Protein AF-A0A2M7Z530-F1 (afdb_monomer_lite)

Radius of gyration: 13.04 Å; chains: 1; bounding box: 26×34×31 Å

Secondary structure (DSSP, 8-state):
-HHHHHHHHHHHHHHHHTT-EEE-----TTS--SBTTTBSEEEEETTEEEEEEEE-GGGHHHHHHHHHHHHHHHT----EEEEE-

Structure (mmCIF, N/CA/C/O backbone):
data_AF-A0A2M7Z530-F1
#
_entry.id   AF-A0A2M7Z530-F1
#
loop_
_atom_site.group_PDB
_atom_site.id
_atom_site.type_symbol
_atom_site.label_atom_id
_atom_site.label_alt_id
_atom_site.label_comp_id
_atom_site.label_asym_id
_atom_site.label_entity_id
_atom_site.label_seq_id
_atom_site.pdbx_PDB_ins_code
_atom_site.Cartn_x
_atom_site.Cartn_y
_atom_site.Cartn_z
_atom_site.occupancy
_atom_site.B_iso_or_equiv
_atom_site.auth_seq_id
_atom_site.auth_comp_id
_atom_site.auth_asym_id
_atom_site.auth_atom_id
_atom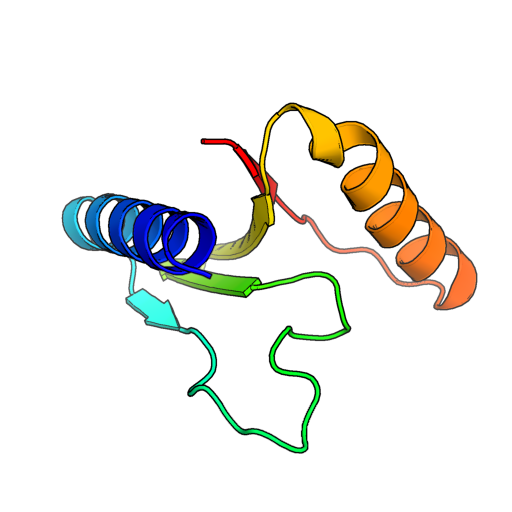_site.pdbx_PDB_model_num
ATOM 1 N N . MET A 1 1 ? 1.658 -14.348 -8.507 1.00 48.28 1 MET A N 1
ATOM 2 C CA . MET A 1 1 ? 0.296 -14.456 -7.934 1.00 48.28 1 MET A CA 1
ATOM 3 C C . MET A 1 1 ? 0.287 -14.855 -6.459 1.00 48.28 1 MET A C 1
ATOM 5 O O . MET A 1 1 ? -0.339 -14.135 -5.699 1.00 48.28 1 MET A O 1
ATOM 9 N N . ALA A 1 2 ? 0.981 -15.918 -6.024 1.00 59.56 2 ALA A N 1
ATOM 10 C CA . ALA A 1 2 ? 1.027 -16.298 -4.601 1.00 59.56 2 ALA A CA 1
ATOM 11 C C . ALA A 1 2 ? 1.715 -15.243 -3.706 1.00 59.56 2 ALA A C 1
ATOM 13 O O . ALA A 1 2 ? 1.135 -14.814 -2.715 1.00 59.56 2 ALA A O 1
ATOM 14 N N . LYS A 1 3 ? 2.888 -14.737 -4.125 1.00 65.81 3 LYS A N 1
ATOM 15 C CA . LYS A 1 3 ? 3.677 -13.754 -3.354 1.00 65.81 3 LYS A CA 1
ATOM 16 C C . LYS A 1 3 ? 2.915 -12.463 -3.035 1.00 65.81 3 LYS A C 1
ATOM 18 O O . LYS A 1 3 ? 2.921 -12.019 -1.901 1.00 65.81 3 LYS A O 1
ATOM 23 N N . GLU A 1 4 ? 2.204 -11.893 -4.005 1.00 69.62 4 GLU A N 1
ATOM 24 C CA . GLU A 1 4 ? 1.473 -10.630 -3.812 1.00 69.62 4 GLU A CA 1
ATOM 25 C C . GLU A 1 4 ? 0.287 -10.773 -2.842 1.00 69.62 4 GLU A C 1
ATOM 27 O O . GLU A 1 4 ? 0.032 -9.891 -2.023 1.00 69.62 4 GLU A O 1
ATOM 32 N N . ILE A 1 5 ? -0.419 -11.910 -2.897 1.00 77.88 5 ILE A N 1
ATOM 33 C CA . ILE A 1 5 ? -1.498 -12.233 -1.952 1.00 77.88 5 ILE A CA 1
ATOM 34 C C . ILE A 1 5 ? -0.925 -12.369 -0.540 1.00 77.88 5 ILE A C 1
ATOM 36 O O . ILE A 1 5 ? -1.508 -11.866 0.419 1.00 77.88 5 ILE A O 1
ATOM 40 N N . GLU A 1 6 ? 0.225 -13.025 -0.419 1.00 84.69 6 GLU A N 1
ATOM 41 C CA . GLU A 1 6 ? 0.892 -13.252 0.856 1.00 84.69 6 GLU A CA 1
ATOM 42 C C . GLU A 1 6 ? 1.409 -11.946 1.475 1.00 84.69 6 GLU A C 1
ATOM 44 O O . GLU A 1 6 ? 1.152 -11.678 2.648 1.00 84.69 6 GLU A O 1
ATOM 49 N N . THR A 1 7 ? 2.049 -11.086 0.676 1.00 87.88 7 THR A N 1
ATOM 50 C CA . THR A 1 7 ? 2.485 -9.743 1.084 1.00 87.88 7 THR A CA 1
ATOM 51 C C . THR A 1 7 ? 1.309 -8.902 1.574 1.00 87.88 7 THR A C 1
ATOM 53 O O . THR A 1 7 ? 1.379 -8.291 2.639 1.00 87.88 7 THR A O 1
ATOM 56 N N . ARG A 1 8 ? 0.185 -8.915 0.847 1.00 89.69 8 ARG A N 1
ATOM 57 C CA . ARG A 1 8 ? -1.027 -8.195 1.257 1.00 89.69 8 ARG A CA 1
ATOM 58 C C . ARG A 1 8 ? -1.590 -8.724 2.571 1.00 89.69 8 ARG A C 1
ATOM 60 O O . ARG A 1 8 ? -1.946 -7.931 3.437 1.00 89.69 8 ARG A O 1
ATOM 67 N N . LYS A 1 9 ? -1.640 -10.049 2.739 1.00 91.50 9 LYS A N 1
ATOM 68 C CA . LYS A 1 9 ? -2.096 -10.680 3.983 1.00 91.50 9 LYS A CA 1
ATOM 69 C C . LYS A 1 9 ? -1.233 -10.243 5.172 1.00 91.50 9 LYS A C 1
ATOM 71 O O . LYS A 1 9 ? -1.795 -9.850 6.189 1.00 91.50 9 LYS A O 1
ATOM 76 N N . LYS A 1 10 ? 0.098 -10.243 5.022 1.00 93.00 10 LYS A N 1
ATOM 77 C CA . LYS A 1 10 ? 1.045 -9.782 6.055 1.00 93.00 10 LYS A CA 1
ATOM 78 C C . LYS A 1 10 ? 0.814 -8.313 6.418 1.00 93.00 10 LYS A C 1
ATOM 80 O O . LYS A 1 10 ? 0.668 -7.998 7.595 1.00 93.00 10 LYS A O 1
ATOM 85 N N . ALA A 1 11 ? 0.680 -7.440 5.418 1.00 94.81 11 ALA A N 1
ATOM 86 C CA . ALA A 1 11 ? 0.417 -6.019 5.639 1.00 94.81 11 ALA A CA 1
ATOM 87 C C . ALA A 1 11 ? -0.890 -5.765 6.395 1.00 94.81 11 ALA A C 1
ATOM 89 O O . ALA A 1 11 ? -0.912 -4.996 7.355 1.00 94.81 11 ALA A O 1
ATOM 90 N N . ILE A 1 12 ? -1.974 -6.437 5.993 1.00 94.56 12 ILE A N 1
ATOM 91 C CA . ILE A 1 12 ? -3.270 -6.323 6.668 1.00 94.56 12 ILE A CA 1
ATOM 92 C C . ILE A 1 12 ? -3.150 -6.806 8.114 1.00 94.56 12 ILE A C 1
ATOM 94 O O . ILE A 1 12 ? -3.576 -6.094 9.016 1.00 94.56 12 ILE A O 1
ATOM 98 N N . GLN A 1 13 ? -2.534 -7.968 8.350 1.00 95.94 13 GLN A N 1
ATOM 99 C CA . GLN A 1 13 ? -2.351 -8.506 9.700 1.00 95.94 13 GLN A CA 1
ATOM 100 C C . GLN A 1 13 ? -1.563 -7.550 10.602 1.00 95.94 13 GLN A C 1
ATOM 102 O O . GLN A 1 13 ? -1.969 -7.317 11.739 1.00 95.94 13 GLN A O 1
ATOM 107 N N . GLU A 1 14 ? -0.481 -6.956 10.097 1.00 96.62 14 GLU A N 1
ATOM 108 C CA . GLU A 1 14 ? 0.318 -5.987 10.848 1.00 96.62 14 GLU A CA 1
ATOM 109 C C . GLU A 1 14 ? -0.448 -4.690 11.152 1.00 96.62 14 GLU A C 1
ATOM 111 O O . GLU A 1 14 ? -0.359 -4.141 12.251 1.00 96.62 14 GLU A O 1
ATOM 116 N N . LEU A 1 15 ? -1.215 -4.175 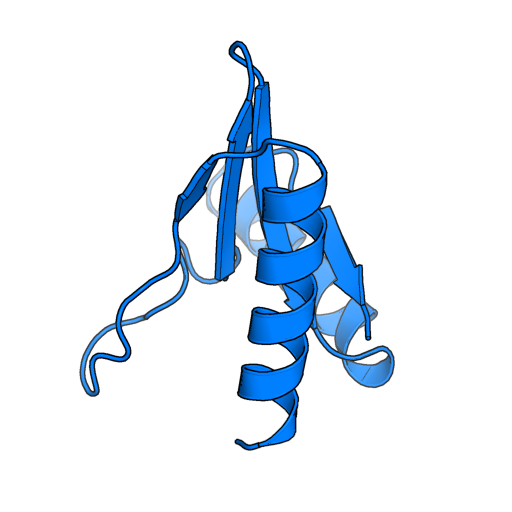10.194 1.00 97.12 15 LEU A N 1
ATOM 117 C CA . LEU A 1 15 ? -2.012 -2.967 10.399 1.00 97.12 15 LEU A CA 1
ATOM 118 C C . LEU A 1 15 ? -3.158 -3.222 11.382 1.00 97.12 15 LEU A C 1
ATOM 120 O O . LEU A 1 15 ? -3.362 -2.436 12.311 1.00 97.12 15 LEU A O 1
ATOM 124 N N . THR A 1 16 ? -3.865 -4.338 11.222 1.00 95.94 16 THR A N 1
ATOM 125 C CA . THR A 1 16 ? -4.972 -4.729 12.095 1.00 95.94 16 THR A CA 1
ATOM 126 C C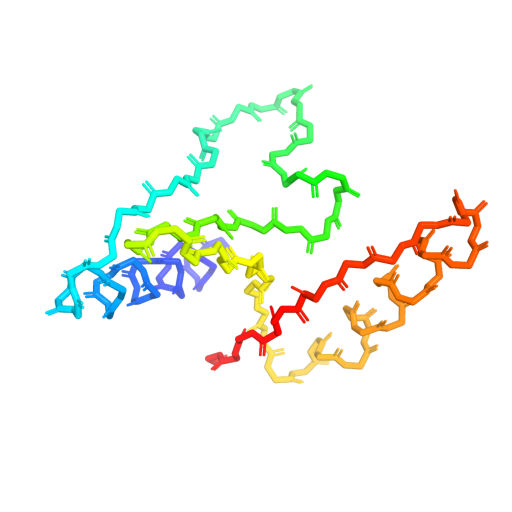 . THR A 1 16 ? -4.495 -4.995 13.521 1.00 95.94 16 THR A C 1
ATOM 128 O O . THR A 1 16 ? -5.119 -4.488 14.451 1.00 95.94 16 THR A O 1
ATOM 131 N N . SER A 1 17 ? -3.364 -5.684 13.724 1.00 97.25 17 SER A N 1
ATOM 132 C CA . SER A 1 17 ? -2.814 -5.920 15.072 1.00 97.25 17 SER A CA 1
ATOM 133 C C . SER A 1 17 ? -2.437 -4.622 15.792 1.00 97.25 17 SER A C 1
ATOM 135 O O . SER A 1 17 ? -2.521 -4.527 17.014 1.00 97.25 17 SER A O 1
ATOM 137 N N . ARG A 1 18 ? -2.097 -3.574 15.034 1.00 97.00 18 ARG A N 1
ATOM 138 C CA . ARG A 1 18 ? -1.823 -2.225 15.546 1.00 97.00 18 ARG A CA 1
ATOM 139 C C . ARG A 1 18 ? -3.077 -1.343 15.633 1.00 97.00 18 ARG A C 1
ATOM 141 O O . ARG A 1 18 ? -2.950 -0.146 15.910 1.00 97.00 18 ARG A O 1
ATOM 148 N N . GLY A 1 19 ? -4.274 -1.883 15.404 1.00 97.44 19 GLY A N 1
ATOM 149 C CA . GLY A 1 19 ? -5.552 -1.176 15.531 1.00 97.44 19 GLY A CA 1
ATOM 150 C C . GLY A 1 19 ? -5.844 -0.183 14.403 1.00 97.44 19 GLY A C 1
ATOM 151 O O . GLY A 1 19 ? -6.451 0.859 14.654 1.00 97.44 19 GLY A O 1
ATOM 152 N N . TRP A 1 20 ? -5.359 -0.450 13.190 1.00 98.25 20 TRP A N 1
ATOM 153 C CA . TRP A 1 20 ? -5.752 0.290 11.990 1.00 98.25 20 TRP A CA 1
ATOM 154 C C . TRP A 1 20 ? -6.949 -0.380 11.312 1.00 98.25 20 TRP A C 1
ATOM 156 O O . TRP A 1 20 ? -6.972 -1.599 11.137 1.00 98.25 20 TRP A O 1
ATOM 166 N N . LEU A 1 21 ? -7.910 0.430 10.868 1.00 97.25 21 LEU A N 1
ATOM 167 C CA . LEU A 1 21 ? -8.953 0.001 9.940 1.00 97.25 21 LEU A CA 1
ATOM 168 C C . LEU A 1 21 ? -8.358 -0.039 8.531 1.00 97.25 21 LEU A C 1
ATOM 170 O O . LEU A 1 21 ? -7.810 0.965 8.083 1.00 97.25 21 LEU A O 1
ATOM 174 N N . THR A 1 22 ? -8.452 -1.169 7.835 1.00 96.38 22 THR A N 1
ATOM 175 C CA . THR A 1 22 ? -7.849 -1.343 6.507 1.00 96.38 22 THR A CA 1
ATOM 176 C C . THR A 1 22 ? -8.904 -1.436 5.411 1.00 96.38 22 THR A C 1
ATOM 178 O O . THR A 1 22 ? -9.965 -2.026 5.600 1.00 96.38 22 THR A O 1
ATOM 181 N N . TRP A 1 23 ? -8.602 -0.865 4.245 1.00 94.56 23 TRP A N 1
ATOM 182 C CA . TRP A 1 23 ? -9.390 -1.029 3.025 1.00 94.56 23 TRP A CA 1
ATOM 183 C C . TRP A 1 23 ? -8.481 -1.472 1.887 1.00 94.56 23 TRP A C 1
ATOM 185 O O . TRP A 1 23 ? -7.434 -0.869 1.657 1.00 94.56 23 TRP A O 1
ATOM 195 N N . TYR A 1 24 ? -8.896 -2.504 1.162 1.00 91.06 24 TYR A N 1
ATOM 196 C CA . TYR A 1 24 ? -8.225 -3.012 -0.029 1.00 91.06 24 TYR A CA 1
ATOM 197 C C . TYR A 1 24 ? -9.275 -3.441 -1.060 1.00 91.06 24 TYR A C 1
ATOM 199 O O . TYR A 1 24 ? -10.371 -3.867 -0.688 1.00 91.06 24 TYR A O 1
ATOM 207 N N . PRO A 1 25 ? -8.958 -3.360 -2.359 1.00 86.62 25 PRO A N 1
ATOM 208 C CA . PRO A 1 25 ? -9.883 -3.726 -3.423 1.00 86.62 25 PRO A CA 1
ATOM 209 C C . PRO A 1 25 ? -10.222 -5.223 -3.402 1.00 86.62 25 PRO A C 1
ATOM 211 O O . PRO A 1 25 ? -9.345 -6.084 -3.245 1.00 86.62 25 PRO A O 1
ATOM 214 N N . ALA A 1 26 ? -11.490 -5.546 -3.662 1.00 80.56 26 ALA A N 1
ATOM 215 C CA . ALA A 1 26 ? -11.866 -6.890 -4.088 1.00 80.56 26 ALA A CA 1
ATOM 216 C C . ALA A 1 26 ? -11.225 -7.178 -5.456 1.00 80.56 26 ALA A C 1
ATOM 218 O O . ALA A 1 26 ? -11.147 -6.292 -6.304 1.00 80.56 26 ALA A O 1
ATOM 219 N N . LYS A 1 27 ? -10.751 -8.408 -5.693 1.00 69.56 27 LYS A N 1
ATOM 220 C CA . LYS A 1 27 ? -10.180 -8.779 -6.997 1.00 69.56 27 LYS A CA 1
ATOM 221 C C . LYS A 1 27 ? -11.281 -8.786 -8.057 1.00 69.56 27 LYS A C 1
ATOM 223 O O . LYS A 1 27 ? -12.008 -9.768 -8.171 1.00 69.56 27 LYS A O 1
ATOM 228 N N . VAL A 1 28 ? -11.370 -7.729 -8.859 1.00 69.19 28 VAL A N 1
ATOM 229 C CA . VAL A 1 28 ? -12.271 -7.673 -10.015 1.00 69.19 28 VAL A CA 1
ATOM 230 C C . VAL A 1 28 ? -11.439 -7.799 -11.290 1.00 69.19 28 VAL A C 1
ATOM 232 O O . VAL A 1 28 ? -10.430 -7.118 -11.463 1.00 69.19 28 VAL A O 1
ATOM 235 N N . ARG A 1 29 ? -11.838 -8.709 -12.189 1.00 57.47 29 ARG A N 1
ATOM 236 C CA . ARG A 1 29 ? -11.058 -9.091 -13.386 1.00 57.47 29 ARG A CA 1
ATOM 237 C C . ARG A 1 29 ? -10.932 -7.986 -14.448 1.00 57.47 29 ARG A C 1
ATOM 239 O O . ARG A 1 29 ? -10.026 -8.062 -15.265 1.00 57.47 29 ARG A O 1
ATOM 246 N N . PHE A 1 30 ? -11.808 -6.979 -14.431 1.00 61.16 30 PHE A N 1
ATOM 247 C CA . PHE A 1 30 ? -11.961 -5.993 -15.517 1.00 61.16 30 PHE A CA 1
ATOM 248 C C . PHE A 1 30 ? -11.781 -4.534 -15.082 1.00 61.16 30 PHE A C 1
ATOM 250 O O . PHE A 1 30 ? -12.113 -3.619 -15.832 1.00 61.16 30 PHE A O 1
ATOM 257 N N . LYS A 1 31 ? -11.286 -4.291 -13.865 1.00 60.97 31 LYS A N 1
ATOM 258 C CA . LYS A 1 31 ? -11.013 -2.938 -13.374 1.00 60.97 31 LYS A CA 1
ATOM 259 C C . LYS A 1 31 ? -9.626 -2.859 -12.766 1.00 60.97 31 LYS A C 1
ATOM 261 O O . LYS A 1 31 ? -9.097 -3.836 -12.238 1.00 60.97 31 LYS A O 1
ATOM 266 N N . GLN A 1 32 ? -9.054 -1.666 -12.859 1.00 68.19 32 GLN A N 1
ATOM 267 C CA . GLN A 1 32 ? -7.854 -1.317 -12.129 1.00 68.19 32 GLN A CA 1
ATOM 268 C C . GLN A 1 32 ? -8.147 -1.467 -10.632 1.00 68.19 32 GLN A C 1
ATOM 270 O O . GLN A 1 32 ? -9.048 -0.816 -10.107 1.00 68.19 32 GLN A O 1
ATOM 275 N N . ASN A 1 33 ? -7.460 -2.411 -9.988 1.00 77.38 33 ASN A N 1
ATOM 276 C CA . ASN A 1 33 ? -7.742 -2.762 -8.600 1.00 77.38 33 ASN A CA 1
ATOM 277 C C . ASN A 1 33 ? -7.063 -1.775 -7.633 1.00 77.38 33 ASN A C 1
ATOM 279 O O . ASN A 1 33 ? -7.580 -1.550 -6.550 1.00 77.38 33 ASN A O 1
ATOM 283 N N . ASP A 1 34 ? -5.954 -1.142 -8.016 1.00 80.06 34 ASP A N 1
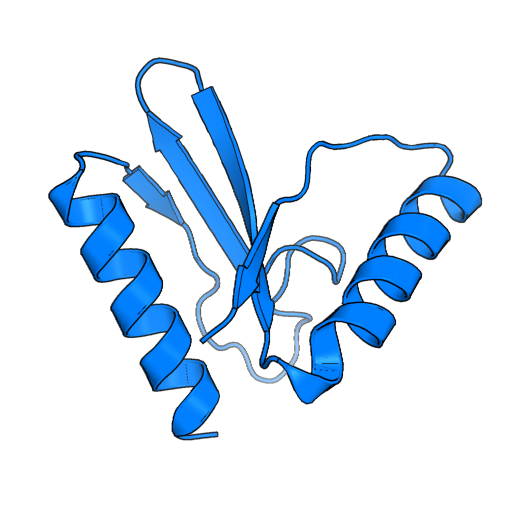ATOM 284 C CA . ASP A 1 34 ? -5.241 -0.161 -7.195 1.00 80.06 34 ASP A CA 1
ATOM 285 C C . ASP A 1 34 ? -5.813 1.263 -7.347 1.00 80.06 34 ASP A C 1
ATOM 287 O O . ASP A 1 34 ? -6.160 1.721 -8.440 1.00 80.06 34 ASP A O 1
ATOM 291 N N . ILE A 1 35 ? -5.895 2.009 -6.241 1.00 90.25 35 ILE A N 1
ATOM 292 C CA . ILE A 1 35 ? -6.355 3.402 -6.269 1.00 90.25 35 ILE A CA 1
ATOM 293 C C . ILE A 1 35 ? -5.317 4.233 -7.038 1.00 90.25 35 ILE A C 1
ATOM 295 O O . ILE A 1 35 ? -4.131 4.263 -6.698 1.00 90.25 35 ILE A O 1
ATOM 299 N N . PHE A 1 36 ? -5.773 4.896 -8.106 1.00 91.62 36 PHE A N 1
ATOM 300 C CA . PHE A 1 36 ? -4.963 5.708 -9.028 1.00 91.62 36 PHE A CA 1
ATOM 301 C C . PHE A 1 36 ? -3.766 4.988 -9.668 1.00 91.62 36 PHE A C 1
ATOM 303 O O . PHE A 1 36 ? -2.894 5.638 -10.248 1.00 91.62 36 PHE A O 1
ATOM 310 N N . GLY A 1 37 ? -3.691 3.659 -9.578 1.00 89.81 37 GLY A N 1
ATOM 311 C CA . GLY A 1 37 ? -2.519 2.930 -10.045 1.00 89.81 37 GLY A CA 1
ATOM 312 C C . GLY A 1 37 ? -1.318 2.940 -9.112 1.00 89.81 37 GLY A C 1
ATOM 313 O O . GLY A 1 37 ? -0.238 2.573 -9.566 1.00 89.81 37 GLY A O 1
ATOM 314 N N . ILE A 1 38 ? -1.430 3.445 -7.885 1.00 94.06 38 ILE A N 1
ATOM 315 C CA . ILE A 1 38 ? -0.257 3.680 -7.025 1.00 94.06 38 ILE A CA 1
ATOM 316 C C . ILE A 1 38 ? -0.503 3.405 -5.535 1.00 94.06 38 ILE A C 1
ATOM 318 O O . ILE A 1 38 ? 0.343 3.736 -4.704 1.00 94.06 38 ILE A O 1
ATOM 322 N N . ILE A 1 39 ? -1.677 2.879 -5.184 1.00 95.31 39 ILE A N 1
ATOM 323 C CA . ILE A 1 39 ? -2.076 2.590 -3.806 1.00 95.31 39 ILE A CA 1
ATOM 324 C C . ILE A 1 39 ? -2.844 1.269 -3.804 1.00 95.31 39 ILE A C 1
ATOM 326 O O . ILE A 1 39 ? -3.950 1.180 -4.339 1.00 95.31 39 ILE A O 1
ATOM 330 N N . ASP A 1 40 ? -2.278 0.258 -3.156 1.00 93.31 40 ASP A N 1
ATOM 331 C CA . ASP A 1 40 ? -2.897 -1.064 -3.031 1.00 93.31 40 ASP A CA 1
ATOM 332 C C . ASP A 1 40 ? -3.806 -1.168 -1.801 1.00 93.31 40 ASP A C 1
ATOM 334 O O . ASP A 1 40 ? -4.733 -1.979 -1.773 1.00 93.31 40 ASP A O 1
ATOM 338 N N . LEU A 1 41 ? -3.504 -0.390 -0.757 1.00 94.25 41 LEU A N 1
ATOM 339 C CA . LEU A 1 41 ? -4.108 -0.506 0.566 1.00 94.25 41 LEU A CA 1
ATOM 340 C C . LEU A 1 41 ? -4.229 0.875 1.219 1.00 94.25 41 LEU A C 1
ATOM 342 O O . LEU A 1 41 ? -3.288 1.671 1.212 1.00 94.25 41 LEU A O 1
ATOM 346 N N . LEU A 1 42 ? -5.378 1.137 1.835 1.00 96.81 42 LEU A N 1
ATOM 347 C CA . LEU A 1 42 ? -5.576 2.263 2.743 1.00 96.81 42 LEU A CA 1
ATOM 348 C C . LEU A 1 42 ? -5.621 1.764 4.184 1.00 96.81 42 LEU A C 1
ATOM 350 O O . LEU A 1 42 ? -6.161 0.689 4.457 1.00 96.81 42 LEU A O 1
ATOM 354 N N . ALA A 1 43 ? -5.102 2.566 5.109 1.00 97.88 43 ALA A N 1
ATOM 355 C CA . ALA A 1 43 ? -5.229 2.311 6.538 1.00 97.88 43 ALA A CA 1
ATOM 356 C C . ALA A 1 43 ? -5.617 3.587 7.296 1.00 97.88 43 ALA A C 1
ATOM 358 O O . ALA A 1 43 ? -4.916 4.593 7.213 1.00 97.88 43 ALA A O 1
ATOM 359 N N . LEU A 1 44 ? -6.698 3.533 8.073 1.00 97.88 44 LEU A N 1
ATOM 360 C CA . LEU A 1 44 ? -7.239 4.648 8.849 1.00 97.88 44 LEU A CA 1
ATOM 361 C C . LEU A 1 44 ? -7.127 4.372 10.354 1.00 97.88 44 LEU A C 1
ATOM 363 O O . LEU A 1 44 ? -7.518 3.307 10.833 1.00 97.88 44 LEU A O 1
ATOM 367 N N . LYS A 1 45 ? -6.627 5.346 11.120 1.00 97.69 45 LYS A N 1
ATOM 368 C CA . LYS A 1 45 ? -6.620 5.301 12.591 1.00 97.69 45 LYS A CA 1
ATOM 369 C C . LYS A 1 45 ? -6.644 6.705 13.182 1.00 97.69 45 LYS A C 1
ATOM 371 O O . LYS A 1 45 ? -5.728 7.486 12.943 1.00 97.69 45 LYS A O 1
ATOM 376 N N . ARG A 1 46 ? -7.658 7.010 14.005 1.00 95.00 46 ARG A N 1
ATOM 377 C CA . ARG A 1 46 ? -7.773 8.273 14.773 1.00 95.00 46 ARG A CA 1
ATOM 378 C C . ARG A 1 46 ? -7.493 9.532 13.921 1.00 95.00 46 ARG A C 1
ATOM 380 O O . ARG A 1 46 ? -6.690 10.374 14.305 1.00 95.00 46 ARG A O 1
ATOM 387 N N . GLY A 1 47 ? -8.087 9.610 12.727 1.00 93.75 47 GLY A N 1
ATOM 388 C CA . GLY A 1 47 ? -7.918 10.737 11.795 1.00 93.75 47 GLY A CA 1
ATOM 389 C C . GLY A 1 47 ? -6.649 10.707 10.931 1.00 93.75 47 GLY A C 1
ATOM 390 O O . GLY A 1 47 ? -6.489 11.555 10.060 1.00 93.75 47 GLY A O 1
ATOM 391 N N . LYS A 1 48 ? -5.755 9.727 11.116 1.00 96.31 48 LYS A N 1
ATOM 392 C CA . LYS A 1 48 ? -4.587 9.518 10.249 1.00 96.31 48 LYS A CA 1
ATOM 393 C C . LYS A 1 48 ? -4.915 8.505 9.162 1.00 96.31 48 LYS A C 1
ATOM 395 O O . LYS A 1 48 ? -5.373 7.409 9.479 1.00 96.31 48 LYS A O 1
ATOM 400 N N . MET A 1 49 ? -4.630 8.857 7.912 1.00 97.06 49 MET A N 1
ATOM 401 C CA . MET A 1 49 ? -4.747 7.969 6.755 1.00 97.06 49 MET A CA 1
ATOM 402 C C . MET A 1 49 ? -3.354 7.615 6.234 1.00 97.06 49 MET A C 1
ATOM 404 O O . MET A 1 49 ? -2.529 8.508 6.041 1.00 97.06 49 MET A O 1
ATOM 408 N N . ARG A 1 50 ? -3.101 6.329 5.986 1.00 97.69 50 ARG A N 1
ATOM 409 C CA . ARG A 1 50 ? -1.914 5.841 5.274 1.00 97.69 50 ARG A CA 1
ATOM 410 C C . ARG A 1 50 ? -2.331 5.357 3.895 1.00 97.69 50 ARG A C 1
ATOM 412 O O . ARG A 1 50 ? -3.302 4.612 3.772 1.00 97.69 50 ARG A O 1
ATOM 419 N N . TYR A 1 51 ? -1.569 5.761 2.888 1.00 97.56 51 TYR A N 1
ATOM 420 C CA . TYR A 1 51 ? -1.728 5.340 1.501 1.00 97.56 51 TYR A CA 1
ATOM 421 C C . TYR A 1 51 ? -0.560 4.420 1.174 1.00 97.56 51 TYR A C 1
ATOM 423 O O . TYR A 1 51 ? 0.578 4.880 1.133 1.00 97.56 51 TYR A O 1
ATOM 431 N N . ILE A 1 52 ? -0.815 3.124 1.026 1.00 96.94 52 ILE A N 1
ATOM 432 C CA . ILE A 1 52 ? 0.241 2.111 1.014 1.00 96.9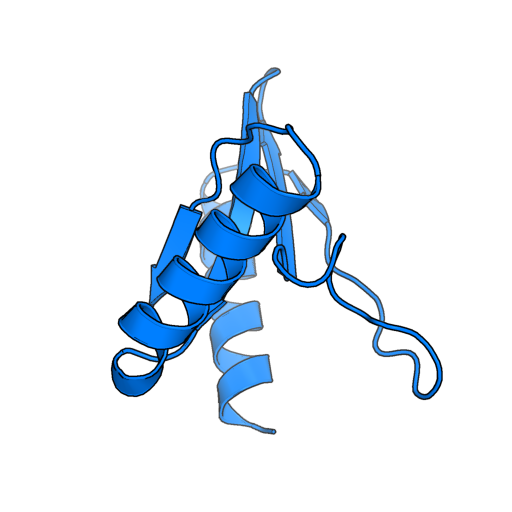4 52 ILE A CA 1
ATOM 433 C C . ILE 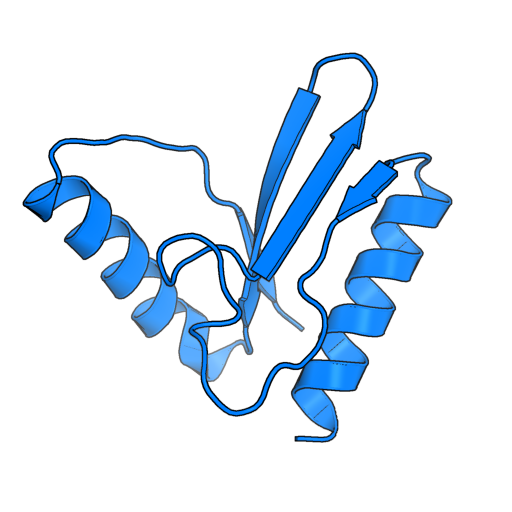A 1 52 ? 0.292 1.440 -0.359 1.00 96.94 52 ILE A C 1
ATOM 435 O O . ILE A 1 52 ? -0.697 0.876 -0.830 1.00 96.94 52 ILE A O 1
ATOM 439 N N . GLN A 1 53 ? 1.469 1.477 -0.976 1.00 95.88 53 GLN A N 1
ATOM 440 C CA . GLN A 1 53 ? 1.845 0.649 -2.116 1.00 95.88 53 GLN A CA 1
ATOM 441 C C . GLN A 1 53 ? 2.668 -0.534 -1.605 1.00 95.88 53 GLN A C 1
ATOM 443 O O . GLN A 1 53 ? 3.715 -0.356 -0.982 1.00 95.88 53 GLN A O 1
ATOM 448 N N . LEU A 1 54 ? 2.218 -1.745 -1.905 1.00 93.94 54 LEU A N 1
ATOM 449 C CA . LEU A 1 54 ? 2.937 -2.980 -1.640 1.00 93.94 54 LEU A CA 1
ATOM 450 C C . LEU A 1 54 ? 3.814 -3.313 -2.849 1.00 93.94 54 LEU A C 1
ATOM 452 O O . LEU A 1 54 ? 3.411 -3.170 -4.006 1.00 93.94 54 LEU A O 1
ATOM 456 N N . THR A 1 55 ? 5.045 -3.749 -2.602 1.00 93.06 55 THR A N 1
ATOM 457 C CA . THR A 1 55 ? 5.964 -4.162 -3.668 1.00 93.06 55 THR A CA 1
ATOM 458 C C . THR A 1 55 ? 7.026 -5.130 -3.148 1.00 93.06 55 THR A C 1
ATOM 460 O O . THR A 1 55 ? 7.180 -5.316 -1.946 1.00 93.06 55 THR A O 1
ATOM 463 N N . THR A 1 56 ? 7.783 -5.737 -4.061 1.00 91.62 56 THR A N 1
ATOM 464 C CA . THR A 1 56 ? 9.019 -6.469 -3.747 1.00 91.62 56 THR A CA 1
ATOM 465 C C . THR A 1 56 ? 10.227 -5.539 -3.792 1.00 91.62 56 THR A C 1
ATOM 467 O O . THR A 1 56 ? 10.187 -4.503 -4.468 1.00 91.62 56 THR A O 1
ATOM 470 N N . SER A 1 57 ? 11.327 -5.939 -3.149 1.00 91.25 57 SER A N 1
ATOM 471 C CA . SER A 1 57 ? 12.596 -5.191 -3.118 1.00 91.25 57 SER A CA 1
ATOM 472 C C . SER A 1 57 ? 13.101 -4.811 -4.515 1.00 91.25 57 SER A C 1
ATOM 474 O O . SER A 1 57 ? 13.432 -3.653 -4.769 1.00 91.25 57 SER A O 1
ATOM 476 N N . SER A 1 58 ? 13.041 -5.750 -5.460 1.00 92.19 58 SER A N 1
ATOM 477 C CA . SER A 1 58 ? 13.435 -5.549 -6.861 1.00 92.19 58 SER A CA 1
ATOM 478 C C . SER A 1 58 ? 12.614 -4.490 -7.610 1.00 92.19 58 SER A C 1
ATOM 480 O O . SER A 1 58 ? 13.077 -3.946 -8.609 1.00 92.19 58 SER A O 1
ATOM 482 N N . ASN A 1 59 ? 11.403 -4.173 -7.145 1.00 94.25 59 ASN A N 1
ATOM 483 C CA . ASN A 1 59 ? 10.464 -3.283 -7.831 1.00 94.25 59 ASN A CA 1
ATOM 484 C C . ASN A 1 59 ? 10.346 -1.890 -7.188 1.00 94.25 59 ASN A C 1
ATOM 486 O O . ASN A 1 59 ? 9.670 -1.024 -7.748 1.00 94.25 59 ASN A O 1
ATOM 490 N N . VAL A 1 60 ? 11.012 -1.633 -6.056 1.00 94.81 60 VAL A N 1
ATOM 491 C CA . VAL A 1 60 ? 10.898 -0.366 -5.306 1.00 94.81 60 VAL A CA 1
ATOM 492 C C . VAL A 1 60 ? 11.204 0.851 -6.178 1.00 94.81 60 VAL A C 1
ATOM 494 O O . VAL A 1 60 ? 10.410 1.791 -6.221 1.00 94.81 60 VAL A O 1
ATOM 497 N N . ALA A 1 61 ? 12.317 0.832 -6.918 1.00 96.44 61 ALA A N 1
ATOM 498 C CA . ALA A 1 61 ? 12.719 1.952 -7.771 1.00 96.44 61 ALA A CA 1
ATOM 499 C C . ALA A 1 61 ? 11.675 2.248 -8.861 1.00 96.44 61 ALA A C 1
ATOM 501 O O . ALA A 1 61 ? 11.313 3.405 -9.095 1.00 96.44 61 ALA A O 1
ATOM 502 N N . ARG A 1 62 ? 11.131 1.191 -9.478 1.00 96.31 62 ARG A N 1
ATOM 503 C CA . ARG A 1 62 ? 10.076 1.292 -10.491 1.00 96.31 62 ARG A CA 1
ATOM 504 C C . ARG A 1 62 ? 8.795 1.889 -9.908 1.00 96.31 62 ARG A C 1
ATOM 506 O O . ARG A 1 62 ? 8.232 2.795 -10.520 1.00 96.31 62 ARG A O 1
ATOM 513 N N . GLN A 1 63 ? 8.354 1.429 -8.735 1.00 95.31 63 GLN A N 1
ATOM 514 C CA . GLN A 1 63 ? 7.138 1.951 -8.100 1.00 95.31 63 GLN A CA 1
ATOM 515 C C . GLN A 1 63 ? 7.305 3.394 -7.628 1.00 95.31 63 GLN A C 1
ATOM 517 O O . GLN A 1 63 ? 6.427 4.223 -7.864 1.00 95.31 63 GLN A O 1
ATOM 522 N N . ARG A 1 64 ? 8.466 3.742 -7.062 1.00 96.69 64 ARG A N 1
ATOM 523 C CA . ARG A 1 64 ? 8.784 5.127 -6.698 1.00 96.69 64 ARG A CA 1
ATOM 524 C C . ARG A 1 64 ? 8.709 6.052 -7.911 1.00 96.69 64 ARG A C 1
ATOM 526 O O . ARG A 1 64 ? 8.078 7.103 -7.831 1.00 96.69 64 ARG A O 1
ATOM 533 N N . LYS A 1 65 ? 9.306 5.653 -9.039 1.00 97.50 65 LYS A N 1
ATOM 534 C CA . LYS A 1 65 ? 9.222 6.417 -10.290 1.00 97.50 65 LYS A CA 1
ATOM 535 C C . LYS A 1 65 ? 7.770 6.573 -10.750 1.00 97.50 65 LYS A C 1
ATOM 537 O O . LYS A 1 65 ? 7.359 7.688 -11.044 1.00 97.50 65 LYS A O 1
ATOM 542 N N . LYS A 1 66 ? 6.976 5.495 -10.732 1.00 95.81 66 LYS A N 1
ATOM 543 C CA . LYS A 1 66 ? 5.547 5.513 -11.101 1.00 95.81 66 LYS A CA 1
ATOM 544 C C . LYS A 1 66 ? 4.747 6.529 -10.274 1.00 95.81 66 LYS A C 1
ATOM 546 O O . LYS A 1 66 ? 3.991 7.311 -10.846 1.00 95.81 66 LYS A O 1
ATOM 551 N N . ILE A 1 67 ? 4.945 6.546 -8.953 1.00 96.62 67 ILE A N 1
ATOM 552 C CA . ILE A 1 67 ? 4.297 7.493 -8.030 1.00 96.62 67 ILE A CA 1
ATOM 553 C C . ILE A 1 67 ? 4.692 8.937 -8.363 1.00 96.62 67 ILE A C 1
ATOM 555 O O . ILE A 1 67 ? 3.826 9.794 -8.541 1.00 96.62 67 ILE A O 1
ATOM 559 N N . LEU A 1 68 ? 5.994 9.208 -8.490 1.00 96.88 68 LEU A N 1
ATOM 560 C CA . LEU A 1 68 ? 6.496 10.556 -8.771 1.00 96.88 68 LEU A CA 1
ATOM 561 C C . LEU A 1 68 ? 6.056 11.066 -10.150 1.00 96.88 68 LEU A C 1
ATOM 563 O O . LEU A 1 68 ? 5.673 12.229 -10.284 1.00 96.88 68 LEU A O 1
ATOM 567 N N . ASP A 1 69 ? 6.053 10.197 -11.160 1.00 97.12 69 ASP A N 1
ATOM 568 C CA . ASP A 1 69 ? 5.580 10.525 -12.504 1.00 97.12 69 ASP A CA 1
ATOM 569 C C . ASP A 1 69 ? 4.084 10.866 -12.496 1.00 97.12 69 ASP A C 1
ATOM 571 O O . ASP A 1 69 ? 3.676 11.824 -13.159 1.00 97.12 69 ASP A O 1
ATOM 575 N N . LEU A 1 70 ? 3.263 10.132 -11.731 1.00 95.75 70 LEU A N 1
ATOM 576 C CA . LEU A 1 70 ? 1.845 10.457 -11.554 1.00 95.75 70 LEU A CA 1
ATOM 577 C C . LEU A 1 70 ? 1.682 11.842 -10.916 1.00 95.75 70 LEU A C 1
ATOM 579 O O . LEU A 1 70 ? 0.938 12.668 -11.445 1.00 95.75 70 LEU A O 1
ATOM 583 N N . PHE A 1 71 ? 2.400 12.114 -9.823 1.00 96.50 71 PHE A N 1
ATOM 584 C CA . PHE A 1 71 ? 2.335 13.396 -9.115 1.00 96.50 71 PHE A CA 1
ATOM 585 C C . PHE A 1 71 ? 2.708 14.563 -10.023 1.00 96.50 71 PHE A C 1
ATOM 587 O O . PHE A 1 71 ? 1.971 15.546 -10.100 1.00 96.50 71 PHE A O 1
ATOM 594 N N . LYS A 1 72 ? 3.795 14.419 -10.790 1.00 97.19 72 LYS A N 1
ATOM 595 C CA . LYS A 1 72 ? 4.232 15.426 -11.761 1.00 97.19 72 LYS A CA 1
ATOM 596 C C . LYS A 1 72 ? 3.184 15.655 -12.851 1.00 97.19 72 LYS A C 1
ATOM 598 O O . LYS A 1 72 ? 2.816 16.796 -13.113 1.00 97.19 72 LYS A O 1
ATOM 603 N N . LYS A 1 73 ? 2.687 14.584 -13.480 1.00 97.19 73 LYS A N 1
ATOM 604 C CA . LYS A 1 73 ? 1.735 14.673 -14.603 1.00 97.19 73 LYS A CA 1
ATOM 605 C C . LYS A 1 73 ? 0.377 15.225 -14.185 1.00 97.19 73 LYS A C 1
ATOM 607 O O . LYS A 1 73 ? -0.246 15.952 -14.951 1.00 97.19 73 LYS A O 1
ATOM 612 N N . LYS A 1 74 ? -0.101 14.852 -12.997 1.00 96.88 74 LYS A N 1
ATOM 613 C CA . LYS A 1 74 ? -1.431 15.225 -12.500 1.00 96.88 74 LYS A CA 1
ATOM 614 C C . LYS A 1 74 ? -1.423 16.460 -11.599 1.00 96.88 74 LYS A C 1
ATOM 616 O O . LYS A 1 74 ? -2.497 16.909 -11.227 1.00 96.88 74 LYS A O 1
ATOM 621 N N . LYS A 1 75 ? -0.248 17.026 -11.289 1.00 95.94 75 LYS A N 1
ATOM 622 C CA . LYS A 1 75 ? -0.073 18.176 -10.383 1.00 95.94 75 LYS A CA 1
ATOM 623 C C . LYS A 1 75 ? -0.703 17.938 -9.003 1.00 95.94 75 LYS A C 1
ATOM 625 O O . LYS A 1 75 ? -1.282 18.840 -8.408 1.00 95.94 75 LYS A O 1
ATOM 630 N N . VAL A 1 76 ? -0.585 16.711 -8.500 1.00 94.56 76 VAL A N 1
ATOM 631 C CA . VAL A 1 76 ? -1.088 16.305 -7.179 1.00 94.56 76 VAL A CA 1
ATOM 632 C C . VAL A 1 76 ? 0.065 15.872 -6.289 1.00 94.56 76 VAL A C 1
ATOM 634 O O . VAL A 1 76 ? 1.121 15.467 -6.776 1.00 94.56 76 VAL A O 1
ATOM 637 N N . LYS A 1 77 ? -0.148 15.921 -4.976 1.00 92.94 77 LYS A N 1
ATOM 638 C CA . LYS A 1 77 ? 0.805 15.421 -3.988 1.00 92.94 77 LYS A CA 1
ATOM 639 C C . LYS A 1 77 ? 0.064 14.625 -2.928 1.00 92.94 77 LYS A C 1
ATOM 641 O O . LYS A 1 77 ? -0.973 15.056 -2.436 1.00 92.94 77 LYS A O 1
ATOM 646 N N . LEU A 1 78 ? 0.623 13.476 -2.577 1.00 93.88 78 LEU A N 1
ATOM 647 C CA . LEU A 1 78 ? 0.100 12.596 -1.544 1.00 93.88 78 LEU A CA 1
ATOM 648 C C . LEU A 1 78 ? 1.266 11.887 -0.855 1.00 93.88 78 LEU A C 1
ATOM 650 O O . LEU A 1 78 ? 2.260 11.559 -1.504 1.00 93.88 78 LEU A O 1
ATOM 654 N N . LEU A 1 79 ? 1.164 11.648 0.450 1.00 95.44 79 LEU A N 1
ATOM 655 C CA . LEU A 1 79 ? 2.161 10.857 1.164 1.00 95.44 79 LEU A CA 1
ATOM 656 C C . LEU A 1 79 ? 1.857 9.372 0.953 1.00 95.44 79 LEU A C 1
ATOM 658 O O . LEU A 1 79 ? 0.999 8.809 1.628 1.00 95.44 79 LEU A O 1
ATOM 662 N N . VAL A 1 80 ? 2.532 8.771 -0.027 1.00 97.19 80 VAL A N 1
ATOM 663 C CA . VAL A 1 80 ? 2.419 7.341 -0.337 1.00 97.19 80 VAL A CA 1
ATOM 664 C C . VAL A 1 80 ? 3.600 6.605 0.274 1.00 97.19 80 VAL A C 1
ATOM 666 O O . VAL A 1 80 ? 4.758 6.944 0.032 1.00 97.19 80 VAL A O 1
ATOM 669 N N . GLU A 1 81 ? 3.293 5.591 1.065 1.00 97.56 81 GLU A N 1
ATOM 670 C CA . GLU A 1 81 ? 4.261 4.704 1.685 1.00 97.56 81 GLU A CA 1
ATOM 671 C C . GLU A 1 81 ? 4.514 3.507 0.771 1.00 97.56 81 GLU A C 1
ATOM 673 O O . GLU A 1 81 ? 3.574 2.882 0.285 1.00 97.56 81 GLU A O 1
ATOM 678 N N . ILE A 1 82 ? 5.783 3.165 0.551 1.00 96.12 82 ILE A N 1
ATOM 679 C CA . ILE A 1 82 ? 6.163 1.952 -0.177 1.00 96.12 82 ILE A CA 1
ATOM 680 C C . ILE A 1 82 ? 6.590 0.921 0.856 1.00 96.12 82 ILE A C 1
ATOM 682 O O . ILE A 1 82 ? 7.615 1.087 1.513 1.00 96.12 82 ILE A O 1
ATOM 686 N N . TRP A 1 83 ? 5.788 -0.125 1.009 1.00 95.81 83 TRP A N 1
ATOM 687 C CA . TRP A 1 83 ? 6.071 -1.226 1.919 1.00 95.81 83 TRP A CA 1
ATOM 688 C C . TRP A 1 83 ? 6.632 -2.401 1.126 1.00 95.81 83 TRP A C 1
ATOM 690 O O . TRP A 1 83 ? 6.118 -2.759 0.061 1.00 95.81 83 TRP A O 1
ATOM 700 N N . VAL A 1 84 ? 7.712 -2.975 1.646 1.00 92.00 84 VAL A N 1
ATOM 701 C CA . VAL A 1 84 ? 8.512 -3.990 0.963 1.00 92.00 84 VAL A CA 1
ATOM 702 C C . VAL A 1 84 ? 8.530 -5.259 1.796 1.00 92.00 84 VAL A C 1
ATOM 704 O O . VAL A 1 84 ? 8.801 -5.202 2.993 1.00 92.00 84 VAL A O 1
ATOM 707 N N . TRP A 1 85 ? 8.280 -6.386 1.135 1.00 84.06 85 TRP A N 1
ATOM 708 C CA . TRP A 1 85 ? 8.506 -7.734 1.652 1.00 84.06 85 TRP A CA 1
ATOM 709 C C . TRP A 1 85 ? 9.314 -8.562 0.654 1.00 84.06 85 TRP A C 1
ATOM 711 O O . TRP A 1 85 ? 9.292 -8.236 -0.562 1.00 84.06 85 TRP A O 1
#

Foldseek 3Di:
DVVVVVQVVVVVVVLVVVPWDKDAFDDDPPDDRADVVQAGMWTDDPHDIAGEDEDEPVCVVVSVCVVVVCCVVVVDDDDYHYDYD

Sequence (85 aa):
MAKEIETRKKAIQELTSRGWLTWYPAKVRFKQNDIFGIIDLLALKRGKMRYIQLTTSSNVARQRKKILDLFKKKKVKLLVEIWVW

Organism: NCBI:txid1974695

pLDDT: mean 90.25, std 11.1, range [48.28, 98.25]